Protein AF-A0A2E4Y8I2-F1 (afdb_monomer)

Sequence (132 aa):
MDSAVVAKGSLLTLSLPAILSACQRSQLALEQGAEFRVFDAETAADLIAIAARIIPTDDTPGATEAGVIYFLDTIFDEPKRASQLASLKEGLLTLREQLPPDGRYFYELDEKQQDLLLSDNEQTPFLSPCAF

pLDDT: mean 85.14, std 14.39, range [32.91, 95.44]

Nearest PDB structures (foldseek):
  1cqx-assembly1_A  TM=2.325E-01  e=4.353E+00  Cupriavidus necator
  3ozu-assembly1_A  TM=2.343E-01  e=8.156E+00  Cupriavidus necator H16

Solvent-accessible surface area (backbone atoms only — not comparable to full-atom values): 7771 Å² total; per-residue (Å²): 135,81,82,78,80,72,76,77,50,69,88,66,92,75,53,71,69,56,50,54,56,25,53,56,49,6,49,53,38,54,77,65,69,55,82,68,87,68,48,55,73,68,60,42,44,30,53,38,45,55,39,31,71,76,38,49,72,65,101,50,83,14,32,62,77,62,23,47,61,46,27,49,33,55,58,52,66,39,79,94,30,51,66,55,49,49,51,52,54,50,37,51,50,60,54,46,72,70,45,58,99,88,47,84,51,64,56,77,48,54,71,69,58,44,51,50,57,50,62,78,35,33,87,35,90,68,36,33,52,72,53,129

Radius of gyration: 15.21 Å; Cα contacts (8 Å, |Δi|>4): 120; chains: 1; bounding box: 35×44×42 Å

Foldseek 3Di:
DDDPPDQPDDLDDDDPVLQVVLLVQLVVCVVVVHDQDLDDPQRLLQVLLLQCLLFPDDPDDGCVSSSVSSSVSSVCVDPVCVVSSVVLVVVLVVLQVPDDPPDRGLNVDDPVVNVVSLVVCCPPPNNSSSRD

Secondary structure (DSSP, 8-state):
----------S----HHHHHHHHHHHHHHHHHTPPPSSS-HHHHHHHHHHHHHHS--SSS--TTTTTHHHHHHHHHTSGGGHHHHHHHHHHHHHHHTTS-TT--SGGGS-HHHHHHHHHHHTTSTTTGGG--

Mean predicted aligned error: 6.29 Å

Structure (mmCIF, N/CA/C/O backbone):
data_AF-A0A2E4Y8I2-F1
#
_entry.id   AF-A0A2E4Y8I2-F1
#
loop_
_atom_site.group_PDB
_atom_site.id
_atom_site.type_symbol
_atom_site.label_atom_id
_atom_site.label_alt_id
_atom_site.label_comp_id
_atom_site.label_asym_id
_atom_site.label_entity_id
_atom_site.label_seq_id
_atom_site.pdbx_PDB_ins_code
_atom_site.Cartn_x
_atom_site.Cartn_y
_atom_site.Cartn_z
_atom_site.occupancy
_atom_site.B_iso_or_equiv
_atom_site.auth_seq_id
_atom_site.auth_comp_id
_atom_site.auth_asym_id
_atom_site.auth_atom_id
_atom_site.pdbx_PDB_model_num
ATOM 1 N N . MET A 1 1 ? -18.789 30.116 1.329 1.00 33.22 1 MET A N 1
ATOM 2 C CA . MET A 1 1 ? -19.203 29.020 0.430 1.00 33.22 1 MET A CA 1
ATOM 3 C C . MET A 1 1 ? -17.935 28.459 -0.166 1.00 33.22 1 MET A C 1
ATOM 5 O O . MET A 1 1 ? -17.046 29.234 -0.499 1.00 33.22 1 MET A O 1
ATOM 9 N N . ASP A 1 2 ? -17.835 27.145 -0.107 1.00 32.91 2 ASP A N 1
ATOM 10 C CA . ASP A 1 2 ? -16.706 26.410 0.447 1.00 32.91 2 ASP A CA 1
ATOM 11 C C . ASP A 1 2 ? -15.379 26.473 -0.306 1.00 32.91 2 ASP A C 1
ATOM 13 O O . ASP A 1 2 ? -15.296 26.480 -1.532 1.00 32.91 2 ASP A O 1
ATOM 17 N N . SER A 1 3 ? -14.325 26.524 0.507 1.00 34.44 3 SER A N 1
ATOM 18 C CA . SER A 1 3 ? -12.932 26.440 0.108 1.00 34.44 3 SER A CA 1
ATOM 19 C C . SER A 1 3 ? -12.693 25.043 -0.453 1.00 34.44 3 SER A C 1
ATOM 21 O O . SER A 1 3 ? -12.635 24.078 0.301 1.00 34.44 3 SER A O 1
ATOM 23 N N . ALA A 1 4 ? -12.565 24.932 -1.774 1.00 38.31 4 ALA A N 1
ATOM 24 C CA . ALA A 1 4 ? -12.022 23.738 -2.399 1.00 38.31 4 ALA A CA 1
ATOM 25 C C . ALA A 1 4 ? -10.610 23.521 -1.839 1.00 38.31 4 ALA A C 1
ATOM 27 O O . ALA A 1 4 ? -9.678 24.261 -2.167 1.00 38.31 4 ALA A O 1
ATOM 28 N N . VAL A 1 5 ? -10.463 22.547 -0.943 1.00 36.16 5 VAL A N 1
ATOM 29 C CA . VAL A 1 5 ? -9.156 22.026 -0.559 1.00 36.16 5 VAL A CA 1
ATOM 30 C C . VAL A 1 5 ? -8.589 21.377 -1.816 1.00 36.16 5 VAL A C 1
ATOM 32 O O . VAL A 1 5 ? -9.041 20.339 -2.285 1.00 36.16 5 VAL A O 1
ATOM 35 N N . VAL A 1 6 ? -7.647 22.077 -2.440 1.00 36.75 6 VAL A N 1
ATOM 36 C CA . VAL A 1 6 ? -6.843 21.546 -3.534 1.00 36.75 6 VAL A CA 1
ATOM 37 C C . VAL A 1 6 ? -5.922 20.494 -2.922 1.00 36.75 6 VAL A C 1
ATOM 39 O O . VAL A 1 6 ? -5.000 20.851 -2.188 1.00 36.75 6 VAL A O 1
ATOM 42 N N . ALA A 1 7 ? -6.184 19.219 -3.219 1.00 39.28 7 ALA A N 1
ATOM 43 C CA . ALA A 1 7 ? -5.323 18.093 -2.869 1.00 39.28 7 ALA A CA 1
ATOM 44 C C . ALA A 1 7 ? -3.869 18.412 -3.252 1.00 39.28 7 ALA A C 1
ATOM 46 O O . ALA A 1 7 ? -3.540 18.658 -4.419 1.00 39.28 7 ALA A O 1
ATOM 47 N N . LYS A 1 8 ? -2.993 18.490 -2.251 1.00 40.91 8 LYS A N 1
ATOM 48 C CA . LYS A 1 8 ? -1.638 19.017 -2.405 1.00 40.91 8 LYS A CA 1
ATOM 49 C C . LYS A 1 8 ? -0.640 17.864 -2.528 1.00 40.91 8 LYS A C 1
ATOM 51 O O . LYS A 1 8 ? 0.105 17.581 -1.603 1.00 40.91 8 LYS A O 1
ATOM 56 N N . GLY A 1 9 ? -0.586 17.266 -3.721 1.00 52.91 9 GLY A N 1
ATOM 57 C CA . GLY A 1 9 ? 0.555 16.472 -4.193 1.00 52.91 9 GLY A CA 1
ATOM 58 C C . GLY A 1 9 ? 0.264 14.988 -4.401 1.00 52.91 9 GLY A C 1
ATOM 59 O O . GLY A 1 9 ? 0.004 14.266 -3.457 1.00 52.91 9 GLY A O 1
ATOM 60 N N . SER A 1 10 ? 0.383 14.516 -5.643 1.00 62.12 10 SER A N 1
ATOM 61 C CA . SER A 1 10 ? 0.445 13.080 -5.932 1.00 62.12 10 SER A CA 1
ATOM 62 C C . SER A 1 10 ? 1.881 12.585 -5.756 1.00 62.12 10 SER A C 1
ATOM 64 O O . SER A 1 10 ? 2.805 13.194 -6.302 1.00 62.12 10 SER A O 1
ATOM 66 N N . LEU A 1 11 ? 2.072 11.448 -5.078 1.00 69.12 11 LEU A N 1
ATOM 67 C CA . LEU A 1 11 ? 3.364 10.744 -5.027 1.00 69.12 11 LEU A CA 1
ATOM 68 C C . LEU A 1 11 ? 3.854 10.359 -6.438 1.00 69.12 11 LEU A C 1
ATOM 70 O O . LEU A 1 11 ? 5.053 10.228 -6.689 1.00 69.12 11 LEU A O 1
ATOM 74 N N . LEU A 1 12 ? 2.922 10.190 -7.383 1.00 76.31 12 LEU A N 1
ATOM 75 C CA . LEU A 1 12 ? 3.187 9.716 -8.734 1.00 76.31 12 LEU A CA 1
ATOM 76 C C . LEU A 1 12 ? 2.475 10.590 -9.775 1.00 76.31 12 LEU A C 1
ATOM 78 O O . LEU A 1 12 ? 1.252 10.579 -9.896 1.00 76.31 12 LEU A O 1
ATOM 82 N N . THR A 1 13 ? 3.240 11.274 -10.627 1.00 80.31 13 THR A N 1
ATOM 83 C CA . THR A 1 13 ? 2.696 11.819 -11.882 1.00 80.31 13 THR A CA 1
ATOM 84 C C . THR A 1 13 ? 2.642 10.705 -12.924 1.00 80.31 13 THR A C 1
ATOM 86 O O . THR A 1 13 ? 3.688 10.173 -13.304 1.00 80.31 13 THR A O 1
ATOM 89 N N . LEU A 1 14 ? 1.446 10.318 -13.370 1.00 81.69 14 LEU A N 1
ATOM 90 C CA . LEU A 1 14 ? 1.225 9.255 -14.358 1.00 81.69 14 LEU A CA 1
ATOM 91 C C . LEU A 1 14 ? 0.529 9.808 -15.605 1.00 81.69 14 LEU A C 1
ATOM 93 O O . LEU A 1 14 ? -0.352 10.658 -15.509 1.00 81.69 14 LEU A O 1
ATOM 97 N N . SER A 1 15 ? 0.915 9.315 -16.783 1.00 84.50 15 SER A N 1
ATOM 98 C CA . SER A 1 15 ? 0.171 9.574 -18.019 1.00 84.50 15 SER A CA 1
ATOM 99 C C . SER A 1 15 ? -1.009 8.605 -18.137 1.00 84.50 15 SER A C 1
ATOM 101 O O . SER A 1 15 ? -0.941 7.485 -17.633 1.00 84.50 15 SER A O 1
ATOM 103 N N . LEU A 1 16 ? -2.073 8.992 -18.850 1.00 82.25 16 LEU A N 1
ATOM 104 C CA . LEU A 1 16 ? -3.232 8.114 -19.069 1.00 82.25 16 LEU A CA 1
ATOM 105 C C . LEU A 1 16 ? -2.853 6.738 -19.665 1.00 82.25 16 LEU A C 1
ATOM 107 O O . LEU A 1 16 ? -3.341 5.731 -19.155 1.00 82.25 16 LEU A O 1
ATOM 111 N N . PRO A 1 17 ? -1.948 6.634 -20.663 1.00 85.25 17 PRO A N 1
ATOM 112 C CA . PRO A 1 17 ? -1.492 5.330 -21.145 1.00 85.25 17 PRO A CA 1
ATOM 113 C C . PRO A 1 17 ? -0.794 4.487 -20.071 1.00 85.25 17 PRO A C 1
ATOM 115 O O . PRO A 1 17 ? -0.980 3.273 -20.037 1.00 85.25 17 PRO A O 1
ATOM 118 N N . ALA A 1 18 ? -0.012 5.114 -19.183 1.00 82.31 18 ALA A N 1
ATOM 119 C CA . ALA A 1 18 ? 0.645 4.408 -18.084 1.00 82.31 18 ALA A CA 1
ATOM 120 C C . ALA A 1 18 ? -0.380 3.870 -17.075 1.00 82.31 18 ALA A C 1
ATOM 122 O O . ALA A 1 18 ? -0.255 2.728 -16.645 1.00 82.31 18 ALA A O 1
ATOM 123 N N . ILE A 1 19 ? -1.419 4.654 -16.764 1.00 83.94 19 ILE A N 1
ATOM 124 C CA . ILE A 1 19 ? -2.526 4.227 -15.895 1.00 83.94 19 ILE A CA 1
ATOM 125 C C . ILE A 1 19 ? -3.231 3.011 -16.502 1.00 83.94 19 ILE A C 1
ATOM 127 O O . ILE A 1 19 ? -3.315 1.974 -15.856 1.00 83.94 19 ILE A O 1
ATOM 131 N N . LEU A 1 20 ? -3.671 3.099 -17.762 1.00 84.25 20 LEU A N 1
ATOM 132 C CA . LEU A 1 20 ? -4.389 2.006 -18.428 1.00 84.25 20 LEU A CA 1
ATOM 133 C C . LEU A 1 20 ? -3.543 0.733 -18.529 1.00 84.25 20 LEU A C 1
ATOM 135 O O . LEU A 1 20 ? -4.032 -0.358 -18.237 1.00 84.25 20 LEU A O 1
ATOM 139 N N . SER A 1 21 ? -2.264 0.865 -18.897 1.00 85.62 21 SER A N 1
ATOM 140 C CA . SER A 1 21 ? -1.355 -0.281 -18.963 1.00 85.62 21 SER A CA 1
ATOM 141 C C . SER A 1 21 ? -1.142 -0.924 -17.594 1.00 85.62 21 SER A C 1
ATOM 143 O O . SER A 1 21 ? -0.994 -2.144 -17.527 1.00 85.62 21 SER A O 1
ATOM 145 N N . ALA A 1 22 ? -1.083 -0.132 -16.525 1.00 84.75 22 ALA A N 1
ATOM 146 C CA . ALA A 1 22 ? -0.928 -0.649 -15.175 1.00 84.75 22 ALA A CA 1
ATOM 147 C C . ALA A 1 22 ? -2.211 -1.329 -14.681 1.00 84.75 22 ALA A C 1
ATOM 149 O O . ALA A 1 22 ? -2.115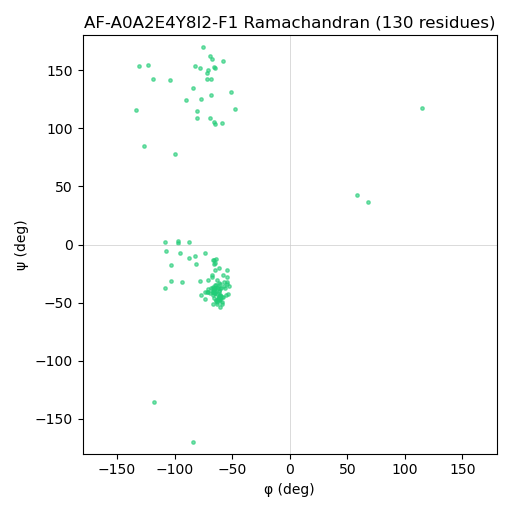 -2.423 -14.139 1.00 84.75 22 ALA A O 1
ATOM 150 N N . CYS A 1 23 ? -3.394 -0.771 -14.963 1.00 84.31 23 CYS A N 1
ATOM 151 C CA . CYS A 1 23 ? -4.678 -1.408 -14.655 1.00 84.31 23 CYS A CA 1
ATOM 152 C C . CYS A 1 23 ? -4.854 -2.753 -15.377 1.00 84.31 23 CYS A C 1
ATOM 154 O O . CYS A 1 23 ? -5.278 -3.734 -14.775 1.00 84.31 23 CYS A O 1
ATOM 156 N N . GLN A 1 24 ? -4.510 -2.832 -16.666 1.00 85.19 24 GLN A N 1
ATOM 157 C CA . GLN A 1 24 ? -4.639 -4.087 -17.413 1.00 85.19 24 GLN A CA 1
ATOM 158 C C . GLN A 1 24 ? -3.698 -5.169 -16.864 1.00 85.19 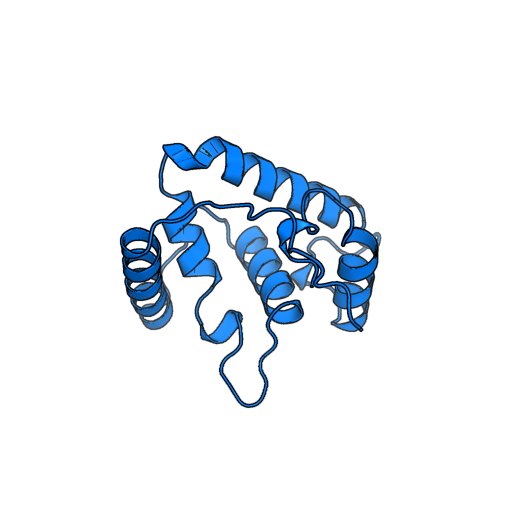24 GLN A C 1
ATOM 160 O O . GLN A 1 24 ? -4.082 -6.329 -16.729 1.00 85.19 24 GLN A O 1
ATOM 165 N N . ARG A 1 25 ? -2.455 -4.794 -16.537 1.00 84.19 25 ARG A N 1
ATOM 166 C CA . ARG A 1 25 ? -1.479 -5.720 -15.949 1.00 84.19 25 ARG A CA 1
ATOM 167 C C . ARG A 1 25 ? -1.862 -6.132 -14.532 1.00 84.19 25 ARG A C 1
ATOM 169 O O . ARG A 1 25 ? -1.664 -7.292 -14.193 1.00 84.19 25 ARG A O 1
ATOM 176 N N . SER A 1 26 ? -2.414 -5.218 -13.734 1.00 85.62 26 SER A N 1
ATOM 177 C CA . SER A 1 26 ? -2.825 -5.520 -12.364 1.00 85.62 26 SER A CA 1
ATOM 178 C C . SER A 1 26 ? -3.977 -6.515 -12.324 1.00 85.62 26 SER A C 1
ATOM 180 O O . SER A 1 26 ? -3.921 -7.453 -11.538 1.00 85.62 26 SER A O 1
ATOM 182 N N . GLN A 1 27 ? -4.965 -6.368 -13.211 1.00 85.00 27 GLN A N 1
ATOM 183 C CA . GLN A 1 27 ? -6.073 -7.319 -13.337 1.00 85.00 27 GLN A CA 1
ATOM 184 C C . GLN A 1 27 ? -5.571 -8.715 -13.713 1.00 85.00 27 GLN A C 1
ATOM 186 O O . GLN A 1 27 ? -5.904 -9.683 -13.039 1.00 85.00 27 GLN A O 1
ATOM 191 N N . LEU A 1 28 ? -4.699 -8.813 -14.721 1.00 86.62 28 LEU A N 1
ATOM 192 C CA . LEU A 1 28 ? -4.136 -10.101 -15.131 1.00 86.62 28 LEU A CA 1
ATOM 193 C C . LEU A 1 28 ? -3.320 -10.758 -14.006 1.00 86.62 28 LEU A C 1
ATOM 195 O O . LEU A 1 28 ? -3.451 -11.954 -13.765 1.00 86.62 28 LEU A O 1
ATOM 199 N N . ALA A 1 29 ? -2.478 -9.983 -13.321 1.00 87.56 29 ALA A N 1
ATOM 200 C CA . ALA A 1 29 ? -1.653 -10.484 -12.225 1.00 87.56 29 ALA A CA 1
ATOM 201 C C . ALA A 1 29 ? -2.503 -10.942 -11.028 1.00 87.56 29 ALA A C 1
ATOM 203 O O . ALA A 1 29 ? -2.203 -11.976 -10.432 1.00 87.56 29 ALA A O 1
ATOM 204 N N . LEU A 1 30 ? -3.591 -10.222 -10.732 1.00 87.69 30 LEU A N 1
ATOM 205 C CA . LEU A 1 30 ? -4.563 -10.595 -9.707 1.00 87.69 30 LEU A CA 1
ATOM 206 C C . LEU A 1 30 ? -5.271 -11.911 -10.053 1.00 87.69 30 LEU A C 1
ATOM 208 O O . LEU A 1 30 ? -5.310 -12.811 -9.219 1.00 87.69 30 LEU A O 1
ATOM 212 N N . GLU A 1 31 ? -5.777 -12.049 -11.281 1.00 88.81 31 GLU A N 1
ATOM 213 C CA . GLU A 1 31 ? -6.441 -13.274 -11.757 1.00 88.81 31 GLU A CA 1
ATOM 214 C C . GLU A 1 31 ? -5.516 -14.498 -11.722 1.00 88.81 31 GLU A C 1
ATOM 216 O O . GLU A 1 31 ? -5.963 -15.617 -11.469 1.00 88.81 31 GLU A O 1
ATOM 221 N N . GLN A 1 32 ? -4.224 -14.293 -11.979 1.00 89.56 32 GLN A N 1
ATOM 222 C CA . GLN A 1 32 ? -3.221 -15.356 -12.023 1.00 89.56 32 GLN A CA 1
ATOM 223 C C . GLN A 1 32 ? -2.588 -15.666 -10.661 1.00 89.56 32 GLN A C 1
ATOM 225 O O . GLN A 1 32 ? -1.875 -16.663 -10.556 1.00 89.56 32 GLN A O 1
ATOM 230 N N . GLY A 1 33 ? -2.811 -14.830 -9.641 1.00 85.56 33 GLY A N 1
ATOM 231 C CA . GLY A 1 33 ? -2.092 -14.923 -8.368 1.00 85.56 33 GLY A CA 1
ATOM 232 C C . GLY A 1 33 ? -0.577 -14.806 -8.555 1.00 85.56 33 GLY A C 1
ATOM 233 O O . GLY A 1 33 ? 0.176 -15.606 -8.002 1.00 85.56 33 GLY A O 1
ATOM 234 N N . ALA A 1 34 ? -0.141 -13.876 -9.409 1.00 89.44 34 ALA A N 1
ATOM 235 C CA . ALA A 1 34 ? 1.264 -13.718 -9.762 1.00 89.44 34 ALA A CA 1
ATOM 236 C C . ALA A 1 34 ? 2.117 -13.275 -8.560 1.00 89.44 34 ALA A C 1
ATOM 238 O O . ALA A 1 34 ? 1.645 -12.593 -7.655 1.00 89.44 34 ALA A O 1
ATOM 239 N N . GLU A 1 35 ? 3.405 -13.614 -8.574 1.00 91.38 35 GLU A N 1
ATOM 240 C CA . GLU A 1 35 ? 4.345 -13.085 -7.585 1.00 91.38 35 GLU A CA 1
ATOM 241 C C . GLU A 1 35 ? 4.633 -11.596 -7.833 1.00 91.38 35 GLU A C 1
ATOM 243 O O . GLU A 1 35 ? 4.665 -11.124 -8.976 1.00 91.38 35 GLU A O 1
ATOM 248 N N . PHE A 1 36 ? 4.869 -10.853 -6.751 1.00 93.31 36 PHE A N 1
ATOM 249 C CA . PHE A 1 36 ? 5.297 -9.458 -6.819 1.00 93.31 36 PHE A CA 1
ATOM 250 C C . PHE A 1 36 ? 6.746 -9.359 -7.306 1.00 93.31 36 PHE A C 1
ATOM 252 O O . PHE A 1 36 ? 7.597 -10.176 -6.950 1.00 93.31 36 PHE A O 1
ATOM 259 N N . ARG A 1 37 ? 7.044 -8.340 -8.117 1.00 92.50 37 ARG A N 1
ATOM 260 C CA . ARG A 1 37 ? 8.393 -8.104 -8.660 1.00 92.50 37 ARG A CA 1
ATOM 261 C C . ARG A 1 37 ? 9.206 -7.140 -7.805 1.00 92.50 37 ARG A C 1
ATOM 263 O O . ARG A 1 37 ? 10.429 -7.245 -7.752 1.00 92.50 37 ARG A O 1
ATOM 270 N N . VAL A 1 38 ? 8.534 -6.180 -7.178 1.00 94.56 38 VAL A N 1
ATOM 271 C CA . VAL A 1 38 ? 9.141 -5.042 -6.476 1.00 94.56 38 VAL A CA 1
ATOM 272 C C . VAL A 1 38 ? 9.007 -5.169 -4.962 1.00 94.56 38 VAL A C 1
ATOM 274 O O . VAL A 1 38 ? 9.910 -4.757 -4.221 1.00 94.56 38 VAL A O 1
ATOM 277 N N . PHE A 1 39 ? 7.873 -5.696 -4.501 1.00 94.75 39 PHE A N 1
ATOM 278 C CA . PHE A 1 39 ? 7.538 -5.812 -3.085 1.00 94.75 39 PHE A CA 1
ATOM 279 C C . PHE A 1 39 ? 7.713 -7.248 -2.591 1.00 94.75 39 PHE A C 1
ATOM 281 O O . PHE A 1 39 ? 7.383 -8.192 -3.299 1.00 94.75 39 PHE A O 1
ATOM 288 N N . ASP A 1 40 ? 8.218 -7.411 -1.369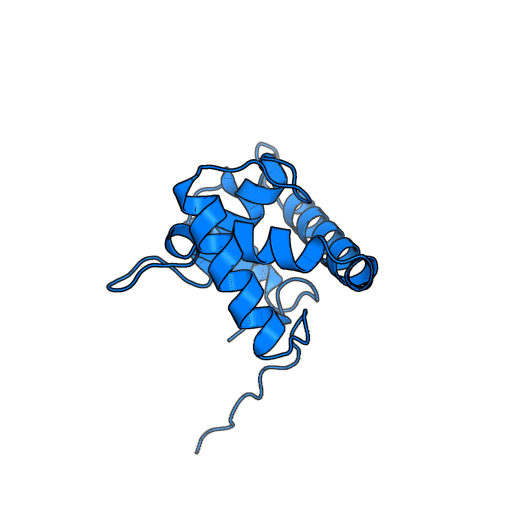 1.00 94.62 40 ASP A N 1
ATOM 289 C CA . ASP A 1 40 ? 8.098 -8.681 -0.648 1.00 94.62 40 ASP A CA 1
ATOM 290 C C . ASP A 1 40 ? 6.671 -8.858 -0.101 1.00 94.62 40 ASP A C 1
ATOM 292 O O . ASP A 1 40 ? 5.845 -7.940 -0.155 1.00 94.62 40 ASP A O 1
ATOM 296 N N . ALA A 1 41 ? 6.366 -10.059 0.395 1.00 92.75 41 ALA A N 1
ATOM 297 C CA . ALA A 1 41 ? 5.022 -10.421 0.834 1.00 92.75 41 ALA A CA 1
ATOM 298 C C . ALA A 1 41 ? 4.531 -9.534 1.989 1.00 92.75 41 ALA A C 1
ATOM 300 O O . ALA A 1 41 ? 3.377 -9.110 1.995 1.00 92.75 41 ALA A O 1
ATOM 301 N N . GLU A 1 42 ? 5.4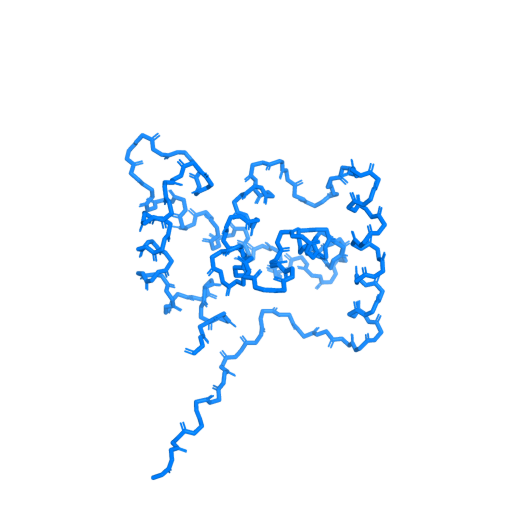03 -9.210 2.940 1.00 93.88 42 GLU A N 1
ATOM 302 C CA . GLU A 1 42 ? 5.061 -8.430 4.126 1.00 93.88 42 GLU A CA 1
ATOM 303 C C . GLU A 1 42 ? 4.851 -6.946 3.801 1.00 93.88 42 GLU A C 1
ATOM 305 O O . GLU A 1 42 ? 3.917 -6.318 4.298 1.00 93.88 42 GLU A O 1
ATOM 310 N N . THR A 1 43 ? 5.686 -6.371 2.933 1.00 94.38 43 THR A N 1
ATOM 311 C CA . THR A 1 43 ? 5.507 -5.004 2.418 1.00 94.38 43 THR A CA 1
ATOM 312 C C . THR A 1 43 ? 4.245 -4.902 1.577 1.00 94.38 43 THR A C 1
ATOM 314 O O . THR A 1 43 ? 3.501 -3.930 1.700 1.00 94.38 43 THR A O 1
ATOM 317 N N . ALA A 1 44 ? 3.979 -5.903 0.738 1.00 95.31 44 ALA A N 1
ATOM 318 C CA . ALA A 1 44 ? 2.750 -5.963 -0.032 1.00 95.31 44 ALA A CA 1
ATOM 319 C C . ALA A 1 44 ? 1.517 -6.030 0.878 1.00 95.31 44 ALA A C 1
ATOM 321 O O . ALA A 1 44 ? 0.573 -5.276 0.661 1.00 95.31 44 ALA A O 1
ATOM 322 N N . ALA A 1 45 ? 1.545 -6.866 1.919 1.00 94.62 45 ALA A N 1
ATOM 323 C CA . ALA A 1 45 ? 0.455 -6.985 2.883 1.00 94.62 45 ALA A CA 1
ATOM 324 C C . ALA A 1 45 ? 0.174 -5.665 3.619 1.00 94.62 45 ALA A C 1
ATOM 326 O O . ALA A 1 45 ? -0.985 -5.260 3.710 1.00 94.62 45 ALA A O 1
ATOM 327 N N . ASP A 1 46 ? 1.211 -4.945 4.059 1.00 95.44 46 ASP A N 1
ATOM 328 C CA . ASP A 1 46 ? 1.036 -3.620 4.666 1.00 95.44 46 ASP A CA 1
ATOM 329 C C . ASP A 1 46 ? 0.402 -2.620 3.696 1.00 95.44 46 ASP A C 1
ATOM 331 O O . ASP A 1 46 ? -0.551 -1.932 4.050 1.00 95.44 46 ASP A O 1
ATOM 335 N N . LEU A 1 47 ? 0.898 -2.545 2.457 1.00 95.00 47 LEU A N 1
ATOM 336 C CA . LEU A 1 47 ? 0.363 -1.620 1.456 1.00 95.00 47 LEU A CA 1
ATOM 337 C C . LEU A 1 47 ? -1.086 -1.954 1.073 1.00 95.00 47 LEU A C 1
ATOM 339 O O . LEU A 1 47 ? -1.870 -1.036 0.841 1.00 95.00 47 LEU A O 1
ATOM 343 N N . ILE A 1 48 ? -1.454 -3.240 1.033 1.00 94.62 48 ILE A N 1
ATOM 344 C CA . ILE A 1 48 ? -2.843 -3.681 0.837 1.00 94.62 48 ILE A CA 1
ATOM 345 C C . ILE A 1 48 ? -3.712 -3.209 2.003 1.00 94.62 48 ILE A C 1
ATOM 347 O O . ILE A 1 48 ? -4.751 -2.602 1.761 1.00 94.62 48 ILE A O 1
ATOM 351 N N . ALA A 1 49 ? -3.284 -3.443 3.247 1.00 95.12 49 ALA A N 1
ATOM 352 C CA . ALA A 1 49 ? -4.037 -3.040 4.433 1.00 95.12 49 ALA A CA 1
ATOM 353 C C . ALA A 1 49 ? -4.230 -1.516 4.490 1.00 95.12 49 ALA A C 1
ATOM 355 O O . ALA A 1 49 ? -5.351 -1.046 4.667 1.00 95.12 49 ALA A O 1
ATOM 356 N N . ILE A 1 50 ? -3.172 -0.736 4.238 1.00 94.06 50 ILE A N 1
ATOM 357 C CA . ILE A 1 50 ? -3.250 0.731 4.155 1.00 94.06 50 ILE A CA 1
ATOM 358 C C . ILE A 1 50 ? -4.239 1.152 3.061 1.00 94.06 50 ILE A C 1
ATOM 360 O O . ILE A 1 50 ? -5.132 1.962 3.306 1.00 94.06 50 ILE A O 1
ATOM 364 N N . ALA A 1 51 ? -4.119 0.589 1.855 1.00 92.56 51 ALA A N 1
ATOM 365 C CA . ALA A 1 51 ? -4.993 0.948 0.744 1.00 92.56 51 ALA A CA 1
ATOM 366 C C . ALA A 1 51 ? -6.461 0.573 1.004 1.00 92.56 51 ALA A C 1
ATOM 368 O O . ALA A 1 51 ? -7.348 1.329 0.616 1.00 92.56 51 ALA A O 1
ATOM 369 N N . ALA A 1 52 ? -6.719 -0.542 1.690 1.00 92.81 52 ALA A N 1
ATOM 370 C CA . ALA A 1 52 ? -8.058 -0.973 2.082 1.00 92.81 52 ALA A CA 1
ATOM 371 C C . ALA A 1 52 ? -8.704 -0.054 3.131 1.00 92.81 52 ALA A C 1
ATOM 373 O O . ALA A 1 52 ? -9.925 0.034 3.178 1.00 92.81 52 ALA A O 1
ATOM 374 N N . ARG A 1 53 ? -7.919 0.660 3.950 1.00 92.00 53 ARG A N 1
ATOM 375 C CA . ARG A 1 53 ? -8.460 1.704 4.840 1.00 92.00 53 ARG A CA 1
ATOM 376 C C . ARG A 1 53 ? -8.765 3.011 4.102 1.00 92.00 53 ARG A C 1
ATOM 378 O O . ARG A 1 53 ? -9.708 3.702 4.465 1.00 92.00 53 ARG A O 1
ATOM 385 N N . ILE A 1 54 ? -7.999 3.338 3.056 1.00 88.00 54 ILE A N 1
ATOM 386 C CA . ILE A 1 54 ? -8.197 4.552 2.238 1.00 88.00 54 ILE A CA 1
ATOM 387 C C . ILE A 1 54 ? -9.375 4.387 1.264 1.00 88.00 54 ILE A C 1
ATOM 389 O O . ILE A 1 54 ? -10.170 5.308 1.089 1.00 88.00 54 ILE A O 1
ATOM 393 N N . ILE A 1 55 ? -9.472 3.230 0.605 1.00 86.38 55 ILE A N 1
ATOM 394 C CA . ILE A 1 55 ? -10.555 2.879 -0.323 1.00 86.38 55 ILE A CA 1
ATOM 395 C C . ILE A 1 55 ? -11.137 1.534 0.142 1.00 86.38 55 ILE A C 1
ATOM 397 O O . ILE A 1 55 ? -10.696 0.479 -0.337 1.00 86.38 55 ILE A O 1
ATOM 401 N N . PRO A 1 56 ? -12.081 1.563 1.100 1.00 87.50 56 PRO A N 1
ATOM 402 C CA . PRO A 1 56 ? -12.686 0.360 1.652 1.00 87.50 56 PRO A CA 1
ATOM 403 C C . PRO A 1 56 ? -13.583 -0.354 0.643 1.00 87.50 56 PRO A C 1
ATOM 405 O O . PRO A 1 56 ? -14.008 0.204 -0.372 1.00 87.50 56 PRO A O 1
ATOM 408 N N . THR A 1 57 ? -13.860 -1.620 0.938 1.00 87.12 57 THR A N 1
ATOM 409 C CA . THR A 1 57 ? -14.862 -2.407 0.221 1.00 87.12 57 THR A CA 1
ATOM 410 C C . THR A 1 57 ? -16.243 -2.049 0.759 1.00 87.12 57 THR A C 1
ATOM 412 O O . THR A 1 57 ? -16.592 -2.443 1.868 1.00 87.12 57 THR A O 1
ATOM 415 N N . ASP A 1 58 ? -17.026 -1.340 -0.051 1.00 84.38 58 ASP A N 1
ATOM 416 C CA . ASP A 1 58 ? -18.427 -1.005 0.229 1.00 84.38 58 ASP A CA 1
ATOM 417 C C . ASP A 1 58 ? -19.330 -1.643 -0.852 1.00 84.38 58 ASP A C 1
ATOM 419 O O . ASP A 1 58 ? -19.126 -2.788 -1.257 1.00 84.38 58 ASP A O 1
ATOM 423 N N . ASP A 1 59 ? -20.314 -0.905 -1.381 1.00 79.06 59 ASP A N 1
ATOM 424 C CA . ASP A 1 59 ? -21.188 -1.346 -2.482 1.00 79.06 59 ASP A CA 1
ATOM 425 C C . ASP A 1 59 ? -20.439 -1.544 -3.818 1.00 79.06 59 ASP A C 1
ATOM 427 O O . ASP A 1 59 ? -20.972 -2.122 -4.771 1.00 79.06 59 ASP A O 1
ATOM 431 N N . THR A 1 60 ? -19.200 -1.057 -3.906 1.00 80.12 60 THR A N 1
ATOM 432 C CA . THR A 1 60 ? -18.291 -1.243 -5.042 1.00 80.12 60 THR A CA 1
ATOM 433 C C . THR A 1 60 ? -16.982 -1.890 -4.584 1.00 80.12 60 THR A C 1
ATOM 435 O O . THR A 1 60 ? -16.600 -1.697 -3.431 1.00 80.12 60 THR A O 1
ATOM 438 N N . PRO A 1 61 ? -16.259 -2.605 -5.474 1.00 84.44 61 PRO A N 1
ATOM 439 C CA . PRO A 1 61 ? -14.946 -3.170 -5.153 1.00 84.44 61 PRO A CA 1
ATOM 440 C C . PRO A 1 61 ? -13.990 -2.124 -4.553 1.00 84.44 61 PRO A C 1
ATOM 442 O O . PRO A 1 61 ? -13.845 -1.039 -5.124 1.00 84.44 61 PRO A O 1
ATOM 445 N N . GLY A 1 62 ? -13.346 -2.459 -3.431 1.00 87.62 62 GLY A N 1
ATOM 446 C CA . GLY A 1 62 ? -12.358 -1.620 -2.755 1.00 87.62 62 GLY A CA 1
ATOM 447 C C . GLY A 1 62 ? -10.956 -1.765 -3.354 1.00 87.62 62 GLY A C 1
ATOM 448 O O . GLY A 1 62 ? -10.758 -2.374 -4.412 1.00 87.62 62 GLY A O 1
ATOM 449 N N . ALA A 1 63 ? -9.944 -1.204 -2.681 1.00 88.56 63 ALA A N 1
ATOM 450 C CA . ALA A 1 63 ? -8.559 -1.233 -3.173 1.00 88.56 63 ALA A CA 1
ATOM 451 C C . ALA A 1 63 ? -8.014 -2.661 -3.360 1.00 88.56 63 ALA A C 1
ATOM 453 O O . ALA A 1 63 ? -7.262 -2.935 -4.304 1.00 88.56 63 ALA A O 1
ATOM 454 N N . THR A 1 64 ? -8.393 -3.565 -2.455 1.00 88.12 64 THR A N 1
ATOM 455 C CA . THR A 1 64 ? -7.952 -4.962 -2.451 1.00 88.12 64 THR A CA 1
ATOM 456 C C . THR A 1 64 ? -8.508 -5.707 -3.658 1.00 88.12 64 THR A C 1
ATOM 458 O O . THR A 1 64 ? -7.743 -6.301 -4.418 1.00 88.12 64 THR A O 1
ATOM 461 N N . GLU A 1 65 ? -9.817 -5.621 -3.894 1.00 85.25 65 GLU A N 1
ATOM 462 C CA . GLU A 1 65 ? -10.485 -6.274 -5.023 1.00 85.25 65 GLU A CA 1
ATOM 463 C C . GLU A 1 65 ? -10.074 -5.657 -6.365 1.00 85.25 65 GLU A C 1
ATOM 465 O O . GLU A 1 65 ? -10.039 -6.349 -7.380 1.00 85.25 65 GLU A O 1
ATOM 470 N N . ALA A 1 66 ? -9.706 -4.373 -6.376 1.00 84.56 66 ALA A N 1
ATOM 471 C CA . ALA A 1 66 ? -9.155 -3.706 -7.553 1.00 84.56 66 ALA A CA 1
ATOM 472 C C . ALA A 1 66 ? -7.704 -4.122 -7.879 1.00 84.56 66 ALA A C 1
ATOM 474 O O . ALA A 1 66 ? -7.170 -3.728 -8.922 1.00 84.56 66 ALA A O 1
ATOM 475 N N . GLY A 1 67 ? -7.042 -4.898 -7.013 1.00 88.56 67 GLY A N 1
ATOM 476 C CA . GLY A 1 67 ? -5.663 -5.337 -7.219 1.00 88.56 67 GLY A CA 1
ATOM 477 C C . GLY A 1 67 ? -4.653 -4.191 -7.141 1.00 88.56 67 GLY A C 1
ATOM 478 O O . GLY A 1 67 ? -3.669 -4.185 -7.888 1.00 88.56 67 GLY A O 1
ATOM 479 N N . VAL A 1 68 ? -4.880 -3.214 -6.252 1.00 89.62 68 VAL A N 1
ATOM 480 C CA . VAL A 1 68 ? -4.041 -2.008 -6.121 1.00 89.62 68 VAL A CA 1
ATOM 481 C C . VAL A 1 68 ? -2.557 -2.333 -5.943 1.00 89.62 68 VAL A C 1
ATOM 483 O O . VAL A 1 68 ? -1.699 -1.647 -6.495 1.00 89.62 68 VAL A O 1
ATOM 486 N N . ILE A 1 69 ? -2.231 -3.418 -5.240 1.00 94.19 69 ILE A N 1
ATOM 487 C CA . ILE A 1 69 ? -0.842 -3.804 -5.006 1.00 94.19 69 ILE A CA 1
ATOM 488 C C . ILE A 1 69 ? -0.131 -4.206 -6.300 1.00 94.19 69 ILE A C 1
ATOM 490 O O . ILE A 1 69 ? 1.007 -3.805 -6.521 1.00 94.19 69 ILE A O 1
ATOM 494 N N . TYR A 1 70 ? -0.817 -4.897 -7.213 1.00 93.25 70 TYR A N 1
ATOM 495 C CA . TYR A 1 70 ? -0.265 -5.251 -8.520 1.00 93.25 70 TYR A CA 1
ATOM 496 C C . TYR A 1 70 ? -0.131 -4.030 -9.432 1.00 93.25 70 TYR A C 1
ATOM 498 O O . TYR A 1 70 ? 0.778 -3.964 -10.268 1.00 93.25 70 TYR A O 1
ATOM 506 N N . PHE A 1 71 ? -1.019 -3.045 -9.268 1.00 91.56 71 PHE A N 1
ATOM 507 C CA . PHE A 1 71 ? -0.880 -1.751 -9.927 1.00 91.56 71 PHE A CA 1
ATOM 508 C C . PHE A 1 71 ? 0.387 -1.039 -9.439 1.00 91.56 71 PHE A C 1
ATOM 510 O O . PHE A 1 71 ? 1.216 -0.649 -10.263 1.00 91.56 71 PHE A O 1
ATOM 517 N N . LEU A 1 72 ? 0.584 -0.927 -8.121 1.00 92.50 72 LEU A N 1
ATOM 518 C CA . LEU A 1 72 ? 1.782 -0.317 -7.538 1.00 92.50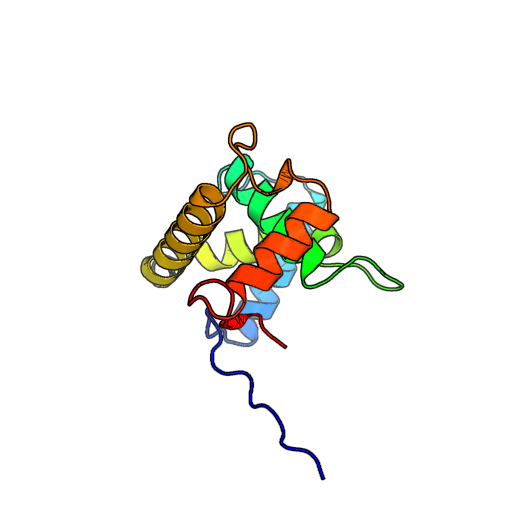 72 LEU A CA 1
ATOM 519 C C . LEU A 1 72 ? 3.052 -1.073 -7.946 1.00 92.50 72 LEU A C 1
ATOM 521 O O . LEU A 1 72 ? 3.999 -0.440 -8.406 1.00 92.50 72 LEU A O 1
ATOM 525 N N . ASP A 1 73 ? 3.052 -2.406 -7.862 1.00 94.06 73 ASP A N 1
ATOM 526 C CA . ASP A 1 73 ? 4.171 -3.261 -8.279 1.00 94.06 73 ASP A CA 1
ATOM 527 C C . ASP A 1 73 ? 4.553 -2.992 -9.740 1.00 94.06 73 ASP A C 1
ATOM 529 O O . ASP A 1 73 ? 5.718 -2.790 -10.068 1.00 94.06 73 ASP A O 1
ATOM 533 N N . THR A 1 74 ? 3.554 -2.858 -10.618 1.00 91.62 74 THR A N 1
ATOM 534 C CA . THR A 1 74 ? 3.773 -2.538 -12.033 1.00 91.62 74 THR A CA 1
ATOM 535 C C . THR A 1 74 ? 4.338 -1.140 -12.257 1.00 91.62 74 THR A C 1
ATOM 537 O O . THR A 1 74 ? 5.174 -0.965 -13.143 1.00 91.62 74 THR A O 1
ATOM 540 N N . ILE A 1 75 ? 3.881 -0.137 -11.503 1.00 90.94 75 ILE A N 1
ATOM 541 C CA . ILE A 1 75 ? 4.380 1.236 -11.644 1.00 90.94 75 ILE A CA 1
ATOM 542 C C . ILE A 1 75 ? 5.814 1.356 -11.125 1.00 90.94 75 ILE A C 1
ATOM 544 O O . ILE A 1 75 ? 6.633 2.037 -11.746 1.00 90.94 75 ILE A O 1
ATOM 548 N N . PHE A 1 76 ? 6.130 0.714 -10.002 1.00 93.38 76 PHE A N 1
ATOM 549 C CA . PHE A 1 76 ? 7.444 0.823 -9.372 1.00 93.38 76 PHE A CA 1
ATOM 550 C C . PHE A 1 76 ? 8.515 -0.087 -9.983 1.00 93.38 76 PHE A C 1
ATOM 552 O O . PHE A 1 76 ? 9.695 0.135 -9.718 1.00 93.38 76 PHE A O 1
ATOM 559 N N . ASP A 1 77 ? 8.137 -1.022 -10.858 1.00 91.75 77 ASP A N 1
ATOM 560 C CA . ASP A 1 77 ? 9.072 -1.810 -11.678 1.00 91.75 77 ASP A CA 1
ATOM 561 C C . ASP A 1 77 ? 9.823 -0.934 -12.710 1.00 91.75 77 ASP A C 1
ATOM 563 O O . ASP A 1 77 ? 10.833 -1.330 -13.290 1.00 91.75 77 ASP A O 1
ATOM 567 N N . GLU A 1 78 ? 9.373 0.306 -12.946 1.00 89.19 78 GLU A N 1
ATOM 568 C CA . GLU A 1 78 ? 10.072 1.239 -13.829 1.00 89.19 78 GLU A CA 1
ATOM 569 C C . GLU A 1 78 ? 11.311 1.873 -13.152 1.00 89.19 78 GLU A C 1
ATOM 571 O O . GLU A 1 78 ? 11.165 2.589 -12.159 1.00 89.19 78 GLU A O 1
ATOM 576 N N . PRO A 1 79 ? 12.526 1.797 -13.738 1.00 88.19 79 PRO A N 1
ATOM 577 C CA . PRO A 1 79 ? 13.744 2.345 -13.121 1.00 88.19 79 PRO A CA 1
ATOM 578 C C . PRO A 1 79 ? 13.678 3.842 -12.785 1.00 88.19 79 PRO A C 1
ATOM 580 O O . PRO A 1 79 ? 14.243 4.301 -11.794 1.00 88.19 79 PRO A O 1
ATOM 583 N N . LYS A 1 80 ? 12.940 4.623 -13.586 1.00 89.69 80 LYS A N 1
ATOM 584 C CA . LYS A 1 80 ? 12.726 6.063 -13.358 1.00 89.69 80 LYS A CA 1
ATOM 585 C C . LYS A 1 80 ? 11.956 6.370 -12.063 1.00 89.69 80 LYS A C 1
ATOM 587 O O . LYS A 1 80 ? 11.884 7.533 -11.678 1.00 89.69 80 LYS A O 1
ATOM 592 N N . ARG A 1 81 ? 11.349 5.353 -11.438 1.00 90.19 81 ARG A N 1
ATOM 593 C CA . ARG A 1 81 ? 10.552 5.446 -10.210 1.00 90.19 81 ARG A CA 1
ATOM 594 C C . ARG A 1 81 ? 11.324 5.093 -8.943 1.00 90.19 81 ARG A C 1
ATOM 596 O O . ARG A 1 81 ? 10.742 5.110 -7.862 1.00 90.19 81 ARG A O 1
ATOM 603 N N . ALA A 1 82 ? 12.620 4.800 -9.052 1.00 91.12 82 ALA A N 1
ATOM 604 C CA . ALA A 1 82 ? 13.431 4.346 -7.925 1.00 91.12 82 ALA A CA 1
ATOM 605 C C . ALA A 1 82 ? 13.409 5.312 -6.726 1.00 91.12 82 ALA A C 1
ATOM 607 O O . ALA A 1 82 ? 13.357 4.860 -5.586 1.00 91.12 82 ALA A O 1
ATOM 608 N N . SER A 1 83 ? 13.395 6.630 -6.960 1.00 90.25 83 SER A N 1
ATOM 609 C CA . SER A 1 83 ? 13.313 7.610 -5.870 1.00 90.25 83 SER A CA 1
ATOM 610 C C . SER A 1 83 ? 11.949 7.605 -5.181 1.00 90.25 83 SER A C 1
ATOM 612 O O . SER A 1 83 ? 11.900 7.626 -3.957 1.00 90.25 83 SER A O 1
ATOM 614 N N . GLN A 1 84 ? 10.848 7.512 -5.933 1.00 90.38 84 GLN A N 1
ATOM 615 C CA . GLN A 1 84 ? 9.514 7.406 -5.335 1.00 90.38 84 GLN A CA 1
ATOM 616 C C . GLN A 1 84 ? 9.334 6.078 -4.590 1.00 90.38 84 GLN A C 1
ATOM 618 O O . GLN A 1 84 ? 8.725 6.064 -3.526 1.00 90.38 84 GLN A O 1
ATOM 623 N N . LEU A 1 85 ? 9.900 4.980 -5.106 1.00 93.00 85 LEU A N 1
ATOM 624 C CA . LEU A 1 85 ? 9.909 3.692 -4.412 1.00 93.00 85 LEU A CA 1
ATOM 625 C C . LEU A 1 85 ? 10.692 3.774 -3.096 1.00 93.00 85 LEU A C 1
ATOM 627 O O . LEU A 1 85 ? 10.245 3.236 -2.087 1.00 93.00 85 LEU A O 1
ATOM 631 N N . ALA A 1 86 ? 11.844 4.450 -3.093 1.00 92.00 86 ALA A N 1
ATOM 632 C CA . ALA A 1 86 ? 12.626 4.663 -1.879 1.00 92.00 86 ALA A CA 1
ATOM 633 C C . ALA A 1 86 ? 11.833 5.468 -0.837 1.00 92.00 86 ALA A C 1
ATOM 635 O O . ALA A 1 86 ? 11.743 5.032 0.305 1.00 92.00 86 ALA A O 1
ATOM 636 N N . SER A 1 87 ? 11.182 6.565 -1.241 1.00 90.88 87 SER A N 1
ATOM 637 C CA . SER A 1 87 ? 10.325 7.357 -0.345 1.00 90.88 87 SER A CA 1
ATOM 638 C C . SER A 1 87 ? 9.121 6.569 0.184 1.00 90.88 87 SER A C 1
ATOM 640 O O . SER A 1 87 ? 8.771 6.714 1.351 1.00 90.88 87 SER A O 1
ATOM 642 N N . LEU A 1 88 ? 8.507 5.706 -0.637 1.00 91.88 88 LEU A N 1
ATOM 643 C CA . LEU A 1 88 ? 7.430 4.815 -0.191 1.00 91.88 88 LEU A CA 1
ATOM 644 C C . LEU A 1 88 ? 7.928 3.844 0.891 1.00 91.88 88 LEU A C 1
ATOM 646 O O . LEU A 1 88 ? 7.278 3.684 1.921 1.00 91.88 88 LEU A O 1
ATOM 650 N N . LYS A 1 89 ? 9.087 3.209 0.668 1.00 92.88 89 LYS A N 1
ATOM 651 C CA . LYS A 1 89 ? 9.685 2.258 1.619 1.00 92.88 89 LYS A CA 1
ATOM 652 C C . LYS A 1 89 ? 10.110 2.935 2.921 1.00 92.88 89 LYS A C 1
ATOM 654 O O . LYS A 1 89 ? 9.916 2.360 3.986 1.00 92.88 89 LYS A O 1
ATOM 659 N N . GLU A 1 90 ? 10.6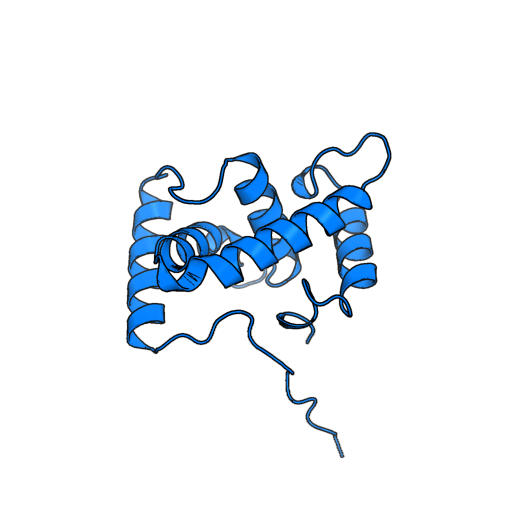62 4.141 2.836 1.00 93.25 90 GLU A N 1
ATOM 660 C CA . GLU A 1 90 ? 11.030 4.949 4.002 1.00 93.25 90 GLU A CA 1
ATOM 661 C C . GLU A 1 90 ? 9.795 5.330 4.825 1.00 93.25 90 GLU A C 1
ATOM 663 O O . GLU A 1 90 ? 9.766 5.086 6.026 1.00 93.25 90 GLU A O 1
A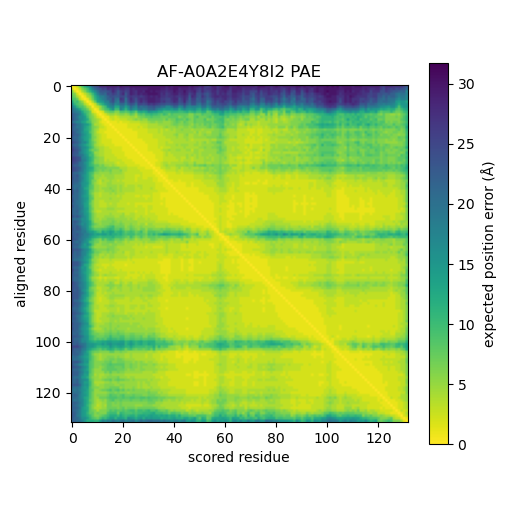TOM 668 N N . GLY A 1 91 ? 8.737 5.826 4.177 1.00 91.56 91 GLY A N 1
ATOM 669 C CA . GLY A 1 91 ? 7.492 6.159 4.865 1.00 91.56 91 GLY A CA 1
ATOM 670 C C . GLY A 1 91 ? 6.835 4.950 5.539 1.00 91.56 91 GLY A C 1
ATOM 671 O O . GLY A 1 91 ? 6.391 5.052 6.681 1.00 91.56 91 GLY A O 1
ATOM 672 N N . LEU A 1 92 ? 6.857 3.781 4.887 1.00 93.50 92 LEU A N 1
ATOM 673 C CA . LEU A 1 92 ? 6.359 2.546 5.492 1.00 93.50 92 LEU A CA 1
ATOM 674 C C . LEU A 1 92 ? 7.202 2.109 6.699 1.00 93.50 92 LEU A C 1
ATOM 676 O O . LEU A 1 92 ? 6.651 1.642 7.693 1.00 93.50 92 LEU A O 1
ATOM 680 N N . LEU A 1 93 ? 8.527 2.271 6.642 1.00 93.00 93 LEU A N 1
ATOM 681 C CA . LEU A 1 93 ? 9.401 1.982 7.779 1.00 93.00 93 LEU A CA 1
ATOM 682 C C . LEU A 1 93 ? 9.078 2.893 8.970 1.00 93.00 93 LEU A C 1
ATOM 684 O O . LEU A 1 93 ? 8.897 2.394 10.075 1.00 93.00 93 LEU A O 1
ATOM 688 N N . THR A 1 94 ? 8.930 4.199 8.740 1.00 93.00 94 THR A N 1
ATOM 689 C CA . THR A 1 94 ? 8.542 5.161 9.786 1.00 93.00 94 THR A CA 1
ATOM 690 C C . THR A 1 94 ? 7.160 4.864 10.373 1.00 93.00 94 THR A C 1
ATOM 692 O O . THR A 1 94 ? 6.938 5.075 11.565 1.00 93.00 94 THR A O 1
ATOM 695 N N . LEU A 1 95 ? 6.224 4.347 9.570 1.00 92.81 95 LEU A N 1
ATOM 696 C CA . LEU A 1 95 ? 4.933 3.881 10.080 1.00 92.81 95 LEU A CA 1
ATOM 697 C C . LEU A 1 95 ? 5.106 2.649 10.985 1.00 92.81 95 LEU A C 1
ATOM 699 O O . LEU A 1 95 ? 4.518 2.586 12.062 1.00 92.81 95 LEU A O 1
ATOM 703 N N . ARG A 1 96 ? 5.953 1.690 10.582 1.00 93.19 96 ARG A N 1
ATOM 704 C CA . ARG A 1 96 ? 6.248 0.479 11.368 1.00 93.19 96 ARG A CA 1
ATOM 705 C C . ARG A 1 96 ? 6.926 0.781 12.710 1.00 93.19 96 ARG A C 1
ATOM 707 O O . ARG A 1 96 ? 6.706 0.061 13.675 1.00 93.19 96 ARG A O 1
ATOM 714 N N . GLU A 1 97 ? 7.714 1.850 12.800 1.00 93.56 97 GLU A N 1
ATOM 715 C CA . GLU A 1 97 ? 8.349 2.291 14.056 1.00 93.56 97 GLU A CA 1
ATOM 716 C C . GLU A 1 97 ? 7.345 2.761 15.123 1.00 93.56 97 GLU A C 1
ATOM 718 O O . GLU A 1 97 ? 7.689 2.837 16.302 1.00 93.56 97 GLU A O 1
ATOM 723 N N . GLN A 1 98 ? 6.106 3.057 14.726 1.00 93.12 98 GLN A N 1
ATOM 724 C CA . GLN A 1 98 ? 5.029 3.505 15.613 1.00 93.12 98 GLN A CA 1
ATOM 725 C C . GLN A 1 98 ? 4.093 2.365 16.042 1.00 93.12 98 GLN A C 1
ATOM 727 O O . GLN A 1 98 ? 3.122 2.599 16.766 1.00 93.12 98 GLN A O 1
ATOM 732 N N . LEU A 1 99 ? 4.367 1.132 15.605 1.00 92.81 99 LEU A N 1
ATOM 733 C CA . LEU A 1 99 ? 3.595 -0.040 16.001 1.00 92.81 99 LEU A CA 1
ATOM 734 C C . LEU A 1 99 ? 3.743 -0.316 17.508 1.00 92.81 99 LEU A C 1
ATOM 736 O O . LEU A 1 99 ? 4.769 0.009 18.116 1.00 92.81 99 LEU A O 1
ATOM 740 N N . PRO A 1 100 ? 2.728 -0.933 18.140 1.00 88.31 100 PRO A N 1
ATOM 741 C CA . PRO A 1 100 ? 2.847 -1.405 19.513 1.00 88.31 100 PRO A CA 1
ATOM 742 C C . PRO A 1 100 ? 4.008 -2.412 19.652 1.00 88.31 100 PRO A C 1
ATOM 744 O O . PRO A 1 100 ? 4.363 -3.059 18.672 1.00 88.31 100 PRO A O 1
ATOM 747 N N . PRO A 1 101 ? 4.565 -2.620 20.862 1.00 84.25 101 PRO A N 1
ATOM 748 C CA . PRO A 1 101 ? 5.744 -3.472 21.075 1.00 84.25 101 PRO A CA 1
ATOM 749 C C . PRO A 1 101 ? 5.643 -4.907 20.533 1.00 84.25 101 PRO A C 1
ATOM 751 O O . PRO A 1 101 ? 6.665 -5.501 20.197 1.00 84.25 101 PRO A O 1
ATOM 754 N N . ASP A 1 102 ? 4.426 -5.448 20.451 1.00 84.56 102 ASP A N 1
ATOM 755 C CA . ASP A 1 102 ? 4.151 -6.797 19.942 1.00 84.56 102 ASP A CA 1
ATOM 756 C C . ASP A 1 102 ? 3.760 -6.813 18.450 1.00 84.56 102 ASP A C 1
ATOM 758 O O . ASP A 1 102 ? 3.623 -7.885 17.863 1.00 84.56 102 ASP A O 1
ATOM 762 N N . GLY A 1 103 ? 3.565 -5.644 17.832 1.00 82.75 103 GLY A N 1
ATOM 763 C CA . GLY A 1 103 ? 3.210 -5.496 16.422 1.00 82.75 103 GLY A CA 1
ATOM 764 C C . GLY A 1 103 ? 4.457 -5.396 15.553 1.00 82.75 103 GLY A C 1
ATOM 765 O O . GLY A 1 103 ? 5.308 -4.534 15.774 1.00 82.75 103 GLY A O 1
ATOM 766 N N . ARG A 1 104 ? 4.573 -6.270 14.550 1.00 86.75 104 ARG A N 1
ATOM 767 C CA . ARG A 1 104 ? 5.719 -6.276 13.630 1.00 86.75 104 ARG A CA 1
ATOM 768 C C . ARG A 1 104 ? 5.374 -5.659 12.281 1.00 86.75 104 ARG A C 1
ATOM 770 O O . ARG A 1 104 ? 6.244 -5.052 11.651 1.00 86.75 104 ARG A O 1
ATOM 777 N N . TYR A 1 105 ? 4.123 -5.800 11.860 1.00 93.69 105 TYR A N 1
ATOM 778 C CA . TYR A 1 105 ? 3.615 -5.266 10.605 1.00 93.69 105 TYR A CA 1
ATOM 779 C C . TYR A 1 105 ? 2.302 -4.511 10.818 1.00 93.69 105 TYR A C 1
ATOM 781 O O . TYR A 1 105 ? 1.549 -4.782 11.752 1.00 93.69 105 TYR A O 1
ATOM 789 N N . PHE A 1 106 ? 2.020 -3.551 9.939 1.00 95.06 106 PHE A N 1
ATOM 790 C CA . PHE A 1 106 ? 0.782 -2.775 9.983 1.00 95.06 106 PHE A CA 1
ATOM 791 C C . PHE A 1 106 ? -0.439 -3.668 9.729 1.00 95.06 106 PHE A C 1
ATOM 793 O O . PHE A 1 106 ? -1.449 -3.534 10.417 1.00 95.06 106 PHE A O 1
ATOM 800 N N . TYR A 1 107 ? -0.335 -4.623 8.798 1.00 95.44 107 TYR A N 1
ATOM 801 C CA . TYR A 1 107 ? -1.436 -5.537 8.470 1.00 95.44 107 TYR A CA 1
ATOM 802 C C . TYR A 1 107 ? -1.838 -6.475 9.625 1.00 95.44 107 TYR A C 1
ATOM 804 O O . TYR A 1 107 ? -2.907 -7.078 9.564 1.00 95.44 107 TYR A O 1
ATOM 812 N N . GLU A 1 108 ? -1.005 -6.618 10.663 1.00 95.06 108 GLU A N 1
ATOM 813 C CA . GLU A 1 108 ? -1.303 -7.437 11.849 1.00 95.06 108 GLU A CA 1
ATOM 814 C C . GLU A 1 108 ? -2.194 -6.711 12.867 1.00 95.06 108 GLU A C 1
ATOM 816 O O . GLU A 1 108 ? -2.763 -7.348 13.754 1.00 95.06 108 GLU A O 1
ATOM 821 N N . LEU A 1 109 ? -2.301 -5.384 12.759 1.00 94.56 109 LEU A N 1
ATOM 822 C CA . LEU A 1 109 ? -3.137 -4.571 13.633 1.00 94.56 109 LEU A CA 1
ATOM 823 C C . LEU A 1 109 ? -4.623 -4.796 13.352 1.00 94.56 109 LEU A C 1
ATOM 825 O O . LEU A 1 109 ? -5.018 -5.034 12.209 1.00 94.56 109 LEU A O 1
ATOM 829 N N . ASP A 1 110 ? -5.459 -4.639 14.381 1.00 94.44 110 ASP A N 1
ATOM 830 C CA . ASP A 1 110 ? -6.903 -4.560 14.165 1.00 94.44 110 ASP A CA 1
ATOM 831 C C . ASP A 1 110 ? -7.287 -3.266 13.424 1.00 94.44 110 ASP A C 1
ATOM 833 O O . ASP A 1 110 ? -6.540 -2.286 13.410 1.00 94.44 110 ASP A O 1
ATOM 837 N N . GLU A 1 111 ? -8.467 -3.241 12.802 1.00 92.62 111 GLU A N 1
ATOM 838 C CA . GLU A 1 111 ? -8.894 -2.105 11.972 1.00 92.62 111 GLU A CA 1
ATOM 839 C C . GLU A 1 111 ? -8.890 -0.769 12.725 1.00 92.62 111 GLU A C 1
ATOM 841 O O . GLU A 1 111 ? -8.532 0.262 12.161 1.00 92.62 111 GLU A O 1
ATOM 846 N N . LYS A 1 112 ? -9.239 -0.771 14.016 1.00 93.00 112 LYS A N 1
ATOM 847 C CA . LYS A 1 112 ? -9.284 0.457 14.815 1.00 93.00 112 LYS A CA 1
ATOM 848 C C . LYS A 1 112 ? -7.876 0.985 15.086 1.00 93.00 112 LYS A C 1
ATOM 850 O O . LYS A 1 112 ? -7.666 2.197 15.102 1.00 93.00 112 LYS A O 1
ATOM 855 N N . GLN A 1 113 ? -6.925 0.090 15.330 1.00 94.12 113 GLN A N 1
ATOM 856 C CA . GLN A 1 113 ? -5.513 0.430 15.476 1.00 94.12 113 GLN A CA 1
ATOM 857 C C . GLN A 1 113 ? -4.922 0.928 14.153 1.00 94.12 113 GLN A C 1
ATOM 859 O O . GLN A 1 113 ? -4.184 1.913 14.163 1.00 94.12 113 GLN A O 1
ATOM 864 N N . GLN A 1 114 ? -5.279 0.299 13.029 1.00 95.38 114 GLN A N 1
ATOM 865 C CA . GLN A 1 114 ? -4.894 0.753 11.691 1.00 95.38 114 GLN A CA 1
ATOM 866 C C . GLN A 1 114 ? -5.405 2.173 11.419 1.00 95.38 114 GLN A C 1
ATOM 868 O O . GLN A 1 114 ? -4.613 3.045 11.069 1.00 95.38 114 GLN A O 1
ATOM 873 N N . ASP A 1 115 ? -6.696 2.427 11.645 1.00 93.81 115 ASP A N 1
ATOM 874 C CA . ASP A 1 115 ? -7.315 3.742 11.440 1.00 93.81 115 ASP A CA 1
ATOM 875 C C . ASP A 1 115 ? -6.665 4.829 12.290 1.00 93.81 115 ASP A C 1
ATOM 877 O O . ASP A 1 115 ? -6.373 5.916 11.791 1.00 93.81 115 ASP A O 1
ATOM 881 N N . LEU A 1 116 ? -6.424 4.539 13.571 1.00 93.62 116 LEU A N 1
ATOM 882 C CA . LEU A 1 116 ? -5.788 5.486 14.482 1.00 93.62 116 LEU A CA 1
ATOM 883 C C . LEU A 1 116 ? -4.377 5.835 14.007 1.00 93.62 116 LEU A C 1
ATOM 885 O O . LEU A 1 116 ? -4.029 7.009 13.922 1.00 93.62 116 LEU A O 1
ATOM 889 N N . LEU A 1 117 ? -3.589 4.822 13.645 1.00 93.75 117 LEU A N 1
ATOM 890 C CA . LEU A 1 117 ? -2.215 5.021 13.207 1.00 93.75 117 LEU A CA 1
ATOM 891 C C . LEU A 1 117 ? -2.140 5.786 11.877 1.00 93.75 117 LEU A C 1
ATOM 893 O O . LEU A 1 117 ? -1.264 6.635 11.713 1.00 93.75 117 LEU A O 1
ATOM 897 N N . LEU A 1 118 ? -3.063 5.534 10.943 1.00 93.31 118 LEU A N 1
ATOM 898 C CA . LEU A 1 118 ? -3.169 6.316 9.709 1.00 93.31 118 LEU A CA 1
ATOM 899 C C . LEU A 1 118 ? -3.577 7.763 9.996 1.00 93.31 118 LEU A C 1
ATOM 901 O O . LEU A 1 118 ? -2.920 8.670 9.490 1.00 93.31 118 LEU A O 1
ATOM 905 N N . SER A 1 119 ? -4.583 7.970 10.852 1.00 91.50 119 SER A N 1
ATOM 906 C CA . SER A 1 119 ? -5.078 9.298 11.252 1.00 91.50 119 SER A CA 1
ATOM 907 C C . SER A 1 119 ? -3.966 10.150 11.871 1.00 91.50 119 SER A C 1
ATOM 909 O O . SER A 1 119 ? -3.764 11.304 11.490 1.00 91.50 119 SER A O 1
ATOM 911 N N . ASP A 1 120 ? -3.177 9.562 12.774 1.00 91.81 120 ASP A N 1
ATOM 912 C CA . ASP A 1 120 ? -2.050 10.234 13.433 1.00 91.81 120 ASP A CA 1
ATOM 913 C C . ASP A 1 120 ? -0.933 10.622 12.444 1.00 91.81 120 ASP A C 1
ATOM 915 O O . ASP A 1 120 ? -0.145 11.535 12.707 1.00 91.81 120 ASP A O 1
ATOM 919 N N . ASN A 1 121 ? -0.877 9.961 11.282 1.00 90.56 121 ASN A N 1
ATOM 920 C CA . ASN A 1 121 ? 0.161 10.146 10.274 1.00 90.56 121 ASN A CA 1
ATOM 921 C C . ASN A 1 121 ? -0.315 10.875 9.003 1.00 90.56 121 ASN A C 1
ATOM 923 O O . ASN A 1 121 ? 0.503 11.075 8.104 1.00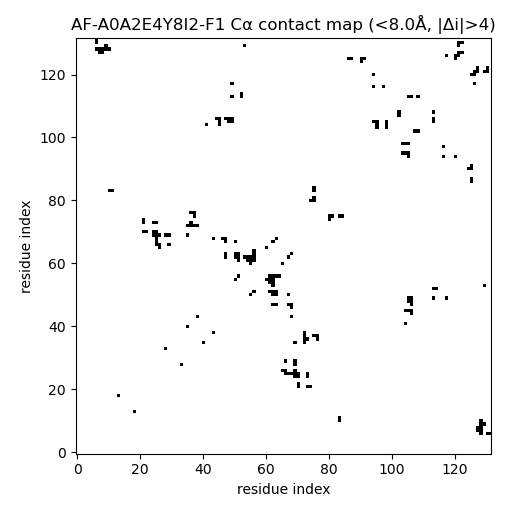 90.56 121 ASN A O 1
ATOM 927 N N . GLU A 1 122 ? -1.570 11.328 8.901 1.00 88.44 122 GLU A N 1
ATOM 928 C CA . GLU A 1 122 ? -2.125 11.973 7.690 1.00 88.44 122 GLU A CA 1
ATOM 929 C C . GLU A 1 122 ? -1.297 13.174 7.204 1.00 88.44 122 GLU A C 1
ATOM 931 O O . GLU A 1 122 ? -1.161 13.425 6.007 1.00 88.44 122 GLU A O 1
ATOM 936 N N . GLN A 1 123 ? -0.692 13.915 8.135 1.00 86.38 123 GLN A N 1
ATOM 937 C CA . GLN A 1 123 ? 0.114 15.105 7.833 1.00 86.38 123 GLN A CA 1
ATOM 938 C C . GLN A 1 123 ? 1.595 14.786 7.548 1.00 86.38 123 GLN A C 1
ATOM 940 O O . GLN A 1 123 ? 2.403 15.693 7.334 1.00 86.38 123 GLN A O 1
ATOM 945 N N . THR A 1 124 ? 1.980 13.507 7.557 1.00 86.56 124 THR A N 1
ATOM 946 C CA . THR A 1 124 ? 3.341 13.086 7.203 1.00 86.56 124 THR A CA 1
ATOM 947 C C . THR A 1 124 ? 3.540 13.092 5.688 1.00 86.56 124 THR A C 1
ATOM 949 O O . THR A 1 124 ? 2.603 12.801 4.946 1.00 86.56 124 THR A O 1
ATOM 952 N N . PRO A 1 125 ? 4.772 13.300 5.183 1.00 84.94 125 PRO A N 1
ATOM 953 C CA . PRO A 1 125 ? 5.056 13.200 3.748 1.00 84.94 125 PRO A CA 1
ATOM 954 C C . PRO A 1 125 ? 4.632 11.870 3.100 1.00 84.94 125 PRO A C 1
ATOM 956 O O . PRO A 1 125 ? 4.449 11.821 1.886 1.00 84.94 125 PRO A O 1
ATOM 959 N N . PHE A 1 126 ? 4.489 10.808 3.898 1.00 87.06 126 PHE A N 1
ATOM 960 C CA . PHE A 1 126 ? 4.049 9.492 3.452 1.00 87.06 126 PHE A CA 1
ATOM 961 C C . PHE A 1 126 ? 2.545 9.446 3.136 1.00 87.06 126 PHE A C 1
ATOM 963 O O . PHE A 1 126 ? 2.178 8.970 2.063 1.00 87.06 126 PHE A O 1
ATOM 970 N N . LEU A 1 127 ? 1.687 9.977 4.019 1.00 85.62 127 LEU A N 1
ATOM 971 C CA . LEU A 1 127 ? 0.222 9.912 3.867 1.00 85.62 127 LEU A CA 1
ATOM 972 C C . LEU A 1 127 ? -0.431 11.210 3.385 1.00 85.62 127 LEU A C 1
ATOM 974 O O . LEU A 1 127 ? -1.533 11.151 2.851 1.00 85.62 127 LEU A O 1
ATOM 978 N N . SER A 1 128 ? 0.233 12.364 3.478 1.00 82.62 128 SER A N 1
ATOM 979 C CA . SER A 1 128 ? -0.309 13.637 2.975 1.00 82.62 128 SER A CA 1
ATOM 980 C C . SER A 1 128 ? -0.741 13.608 1.505 1.00 82.62 128 SER A C 1
ATOM 982 O O . SER A 1 128 ? -1.720 14.278 1.182 1.00 82.62 128 SER A O 1
ATOM 984 N N . PRO A 1 129 ? -0.105 12.826 0.605 1.00 80.00 129 PRO A N 1
ATOM 985 C CA . PRO A 1 129 ? -0.625 12.630 -0.749 1.00 80.00 129 PRO A CA 1
ATOM 986 C C . PRO A 1 129 ? -2.009 11.965 -0.835 1.00 80.00 129 PRO A C 1
ATOM 988 O O . PRO A 1 129 ? -2.656 12.058 -1.875 1.00 80.00 129 PRO A O 1
ATOM 991 N N . CYS A 1 130 ? -2.433 11.265 0.219 1.00 70.94 130 CYS A N 1
ATOM 992 C CA . CYS A 1 130 ? -3.681 10.503 0.296 1.00 70.94 130 CYS A CA 1
ATOM 993 C C . CYS A 1 130 ? -4.740 11.164 1.194 1.00 70.94 130 CYS A C 1
ATOM 995 O O . CYS A 1 130 ? -5.854 10.658 1.263 1.00 70.94 130 CYS A O 1
ATOM 997 N N . ALA A 1 131 ? -4.408 12.257 1.889 1.00 65.19 131 ALA A N 1
ATOM 998 C CA . ALA 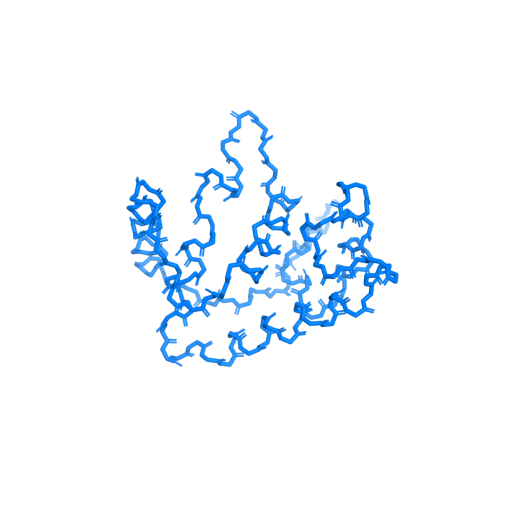A 1 131 ? -5.356 12.973 2.738 1.00 65.19 131 ALA A CA 1
ATOM 999 C C . ALA A 1 131 ? -6.441 13.654 1.876 1.00 65.19 131 ALA A C 1
ATOM 1001 O O . ALA A 1 131 ? -6.112 14.362 0.916 1.00 65.19 131 ALA A O 1
ATOM 1002 N N . PHE A 1 132 ? -7.715 13.421 2.216 1.00 49.94 132 PHE A N 1
ATOM 1003 C CA . PHE A 1 132 ? -8.893 13.968 1.526 1.00 49.94 132 PHE A CA 1
ATOM 1004 C C . PHE A 1 132 ? -9.471 15.197 2.234 1.00 49.94 132 PHE A C 1
ATOM 1006 O O . PHE A 1 132 ? -9.492 15.214 3.484 1.00 49.94 132 PHE A O 1
#